Protein AF-A0A371E6B3-F1 (afdb_monomer)

Foldseek 3Di:
DLVVVVVQVVVCVVCVVVVNDDPAAAEAEDQDPVVVVCLQPVPDPDPDPVVVVSSVVSVVCVVVNNYDYDYDHDDD

Sequence (76 aa):
MAHGICEGLWMKIILDNLKVKYTSPIKLFYDNNSTISIAHNPIQHDKTKHIEIDRHFIKEKLNNGLVVTSHVPTRL

Radius of gyration: 13.92 Å; Cα contacts (8 Å, |Δi|>4): 67; chains: 1; bounding box: 41×20×35 Å

Nearest PDB structures (foldseek):
  6umr-assembly1_A  TM=6.849E-01  e=1.405E+00  Homo sapiens
  2ehg-assembly1_A  TM=5.828E-01  e=1.857E+00  Sulfurisphaera tokodaii str. 7
  3aly-assembly1_A  TM=4.606E-01  e=8.039E-01  Sulfurisphaera tokodaii str. 7
  2q6t-assembly3_C  TM=3.895E-01  e=4.000E+00  Thermus aquaticus

pLDDT: mean 82.8, std 10.07, range [5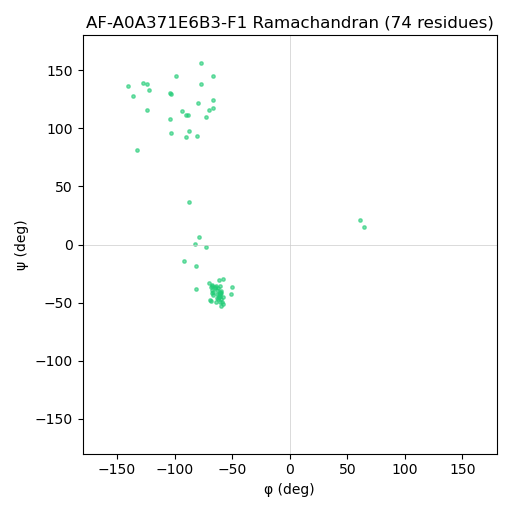6.69, 96.0]

Mean predicted aligned error: 6.45 Å

Secondary structure (DSSP, 8-state):
-HHHHHHHHHHHHHHHHTT----SPEEEEES-HHHHHHHHS-------HHHHHHHHHHHHHHHTTSEEEEE-----

Solvent-accessible surface area (backbone atoms only — not comparable to full-atom values): 4646 Å² total; per-residue (Å²): 107,58,63,62,52,51,52,51,51,50,50,52,53,52,34,48,76,70,71,42,88,78,86,70,54,46,76,47,78,38,66,50,64,64,64,55,47,42,60,79,57,69,85,70,93,71,87,52,68,69,59,55,51,44,50,52,52,46,41,49,38,44,73,71,50,51,36,44,80,43,82,43,84,78,85,127

Organism: Mucuna pruriens (NCBI:txid157652)

Structure (mmCIF, N/CA/C/O backbone):
data_AF-A0A371E6B3-F1
#
_entry.id   AF-A0A371E6B3-F1
#
loop_
_atom_site.group_PDB
_atom_site.id
_atom_site.type_symbol
_atom_site.label_atom_id
_atom_site.label_alt_id
_atom_site.label_comp_id
_atom_site.label_asym_id
_atom_site.label_entity_id
_atom_site.label_seq_id
_atom_site.pdbx_PDB_ins_code
_atom_site.Cartn_x
_atom_site.Cartn_y
_atom_site.Cartn_z
_atom_site.occupancy
_atom_site.B_iso_or_equiv
_atom_site.auth_seq_id
_atom_site.auth_comp_id
_atom_site.auth_asym_id
_atom_site.auth_atom_id
_atom_site.pdbx_PDB_model_num
ATOM 1 N N . MET A 1 1 ? 8.494 4.398 -8.481 1.00 83.12 1 MET A N 1
ATOM 2 C CA . MET A 1 1 ? 7.714 3.591 -7.515 1.00 83.12 1 MET A CA 1
ATOM 3 C C . MET A 1 1 ? 7.489 4.298 -6.182 1.00 83.12 1 MET A C 1
ATOM 5 O O . MET A 1 1 ? 6.336 4.390 -5.788 1.00 83.12 1 MET A O 1
ATOM 9 N N . ALA A 1 2 ? 8.528 4.821 -5.510 1.00 85.75 2 ALA A N 1
ATOM 10 C CA . ALA A 1 2 ? 8.369 5.560 -4.245 1.00 85.75 2 ALA A CA 1
ATOM 11 C C . ALA A 1 2 ? 7.311 6.679 -4.331 1.00 85.75 2 ALA A C 1
ATOM 13 O O . ALA A 1 2 ? 6.450 6.775 -3.461 1.00 85.75 2 ALA A O 1
ATOM 14 N N . HIS A 1 3 ? 7.311 7.443 -5.431 1.00 87.12 3 HIS A N 1
ATOM 15 C CA . HIS A 1 3 ? 6.309 8.482 -5.684 1.00 87.12 3 HIS A CA 1
ATOM 16 C C . HIS A 1 3 ? 4.871 7.936 -5.734 1.00 87.12 3 HIS A C 1
ATOM 18 O O . HIS A 1 3 ? 4.044 8.365 -4.940 1.00 87.12 3 HIS A O 1
ATOM 24 N N . GLY A 1 4 ? 4.595 6.912 -6.552 1.00 88.75 4 GLY A N 1
ATOM 25 C CA . GLY A 1 4 ? 3.255 6.310 -6.629 1.00 88.75 4 GLY A CA 1
ATOM 26 C C . GLY A 1 4 ? 2.773 5.695 -5.306 1.00 88.75 4 GLY A C 1
ATOM 27 O O . GLY A 1 4 ? 1.583 5.724 -5.000 1.00 88.75 4 GLY A O 1
ATOM 28 N N . ILE A 1 5 ? 3.689 5.185 -4.470 1.00 90.44 5 ILE A N 1
ATOM 29 C CA . ILE A 1 5 ? 3.366 4.756 -3.098 1.00 90.44 5 ILE A CA 1
ATOM 30 C C . ILE A 1 5 ? 2.966 5.956 -2.229 1.00 90.44 5 ILE A C 1
ATOM 32 O O . ILE A 1 5 ? 2.002 5.864 -1.469 1.00 90.44 5 ILE A O 1
ATOM 36 N N . CYS A 1 6 ? 3.691 7.071 -2.338 1.00 90.75 6 CYS A N 1
ATOM 37 C CA . CYS A 1 6 ? 3.392 8.304 -1.613 1.00 90.75 6 CYS A CA 1
ATOM 38 C C . CYS A 1 6 ? 2.017 8.863 -2.005 1.00 90.75 6 CYS A C 1
ATOM 40 O O . CYS A 1 6 ? 1.206 9.148 -1.127 1.00 90.75 6 CYS A O 1
ATOM 42 N N . GLU A 1 7 ? 1.716 8.932 -3.303 1.00 92.25 7 GLU A N 1
ATOM 43 C CA . GLU A 1 7 ? 0.414 9.372 -3.815 1.00 92.25 7 GLU A CA 1
ATOM 44 C C . GLU A 1 7 ? -0.725 8.467 -3.326 1.00 92.25 7 GLU A C 1
ATOM 46 O O . GLU A 1 7 ? -1.745 8.954 -2.839 1.00 92.25 7 GLU A O 1
ATOM 51 N N . GLY A 1 8 ? -0.537 7.143 -3.361 1.00 91.50 8 GLY A N 1
ATOM 52 C CA . GLY A 1 8 ? -1.523 6.197 -2.836 1.00 91.50 8 GLY A CA 1
ATOM 53 C C . GLY A 1 8 ? -1.763 6.346 -1.328 1.00 91.50 8 GLY A C 1
ATOM 54 O O . GLY A 1 8 ? -2.901 6.243 -0.862 1.00 91.50 8 GLY A O 1
ATOM 55 N N . LEU A 1 9 ? -0.712 6.628 -0.552 1.00 91.25 9 LEU A N 1
ATOM 56 C CA . LEU A 1 9 ? -0.836 6.898 0.882 1.00 91.25 9 LEU A CA 1
ATOM 57 C C . LEU A 1 9 ? -1.586 8.211 1.137 1.00 91.25 9 LEU A C 1
ATOM 59 O O . LEU A 1 9 ? -2.462 8.256 2.000 1.00 91.25 9 LEU A O 1
ATOM 63 N N . TRP A 1 10 ? -1.290 9.245 0.351 1.00 93.12 10 TRP A N 1
ATOM 64 C CA . TRP A 1 10 ? -2.018 10.512 0.365 1.00 93.12 10 TRP A CA 1
ATOM 65 C C . TRP A 1 10 ? -3.506 10.318 0.076 1.00 93.12 10 TRP A C 1
ATOM 67 O O . TRP A 1 10 ? -4.342 10.821 0.825 1.00 93.12 10 TRP A O 1
ATOM 77 N N . MET A 1 11 ? -3.859 9.519 -0.934 1.00 92.12 11 MET A N 1
ATOM 78 C CA . MET A 1 11 ? -5.258 9.184 -1.212 1.00 92.12 11 MET A CA 1
ATOM 79 C C . MET A 1 11 ? -5.927 8.478 -0.029 1.00 92.12 11 MET A C 1
ATOM 81 O O . MET A 1 11 ? -7.050 8.826 0.327 1.00 92.12 11 MET A O 1
ATOM 85 N N . LYS A 1 12 ? -5.241 7.536 0.633 1.00 90.25 12 LYS A N 1
ATOM 86 C CA . LYS A 1 12 ? -5.770 6.863 1.831 1.00 90.25 12 LYS A CA 1
ATOM 87 C C . LYS A 1 12 ? -6.054 7.856 2.964 1.00 90.25 12 LYS A C 1
ATOM 89 O O . LYS A 1 12 ? -7.093 7.745 3.607 1.00 90.25 12 LYS A O 1
ATOM 94 N N . ILE A 1 13 ? -5.169 8.833 3.180 1.00 91.81 13 ILE A N 1
ATOM 95 C CA . ILE A 1 13 ? -5.362 9.903 4.172 1.00 91.81 13 ILE A CA 1
ATOM 96 C C . ILE A 1 13 ? -6.576 10.764 3.808 1.00 91.81 13 ILE A C 1
ATOM 98 O O . ILE A 1 13 ? -7.406 11.050 4.667 1.00 91.81 13 ILE A O 1
ATOM 102 N N . ILE A 1 14 ? -6.714 11.167 2.544 1.00 94.38 14 ILE A N 1
ATOM 103 C CA . ILE A 1 14 ? -7.860 11.968 2.088 1.00 94.38 14 ILE A CA 1
ATOM 104 C C . ILE A 1 14 ? -9.172 11.196 2.291 1.00 94.38 14 ILE A C 1
ATOM 106 O O . ILE A 1 14 ? -10.130 11.748 2.827 1.00 94.38 14 ILE A O 1
ATOM 110 N N . LEU A 1 15 ? -9.210 9.911 1.929 1.00 93.25 15 LEU A N 1
ATOM 111 C CA . LEU A 1 15 ? -10.382 9.054 2.134 1.00 93.25 15 LEU A CA 1
ATOM 112 C C . LEU A 1 15 ? -10.753 8.923 3.618 1.00 93.25 15 LEU A C 1
ATOM 114 O O . LEU A 1 15 ? -11.931 9.022 3.959 1.00 93.25 15 LEU A O 1
ATOM 118 N N . ASP A 1 16 ? -9.766 8.769 4.503 1.00 92.00 16 ASP A N 1
ATOM 119 C CA . ASP A 1 16 ? -9.993 8.712 5.952 1.00 92.00 16 ASP A CA 1
ATOM 120 C C . ASP A 1 16 ? -10.590 10.021 6.498 1.00 92.00 16 ASP A C 1
ATOM 122 O O . ASP A 1 16 ? -11.573 10.000 7.246 1.00 92.00 16 ASP A O 1
ATOM 126 N N . ASN A 1 17 ? -10.081 11.169 6.036 1.00 94.44 17 ASN A N 1
ATOM 127 C CA . ASN A 1 17 ? -10.636 12.484 6.370 1.00 94.44 17 ASN A CA 1
ATOM 128 C C . ASN A 1 17 ? -12.094 12.632 5.911 1.00 94.44 17 ASN A C 1
ATOM 130 O O . ASN A 1 17 ? -12.912 13.217 6.621 1.00 94.44 17 ASN A O 1
ATOM 134 N N . LEU A 1 18 ? -12.443 12.038 4.767 1.00 96.00 18 LEU A N 1
ATOM 135 C CA . LEU A 1 18 ? -13.813 11.968 4.249 1.00 96.00 18 LEU A CA 1
ATOM 136 C C . LEU A 1 18 ? -14.677 10.890 4.931 1.00 96.00 18 LEU A C 1
ATOM 138 O O . LEU A 1 18 ? -15.806 10.655 4.509 1.00 96.00 18 LEU A O 1
ATOM 142 N N . LYS A 1 19 ? -14.174 10.228 5.984 1.00 93.75 19 LYS A N 1
ATOM 143 C CA . LYS A 1 19 ? -14.830 9.118 6.700 1.00 93.75 19 LYS A CA 1
ATOM 144 C C . LYS A 1 19 ? -15.107 7.887 5.827 1.00 93.75 19 LYS A C 1
ATOM 146 O O . LYS A 1 19 ? -15.917 7.035 6.195 1.00 93.75 19 LYS A O 1
ATOM 151 N N . VAL A 1 20 ? -14.392 7.741 4.712 1.00 93.69 20 VAL A N 1
ATOM 152 C CA . VAL A 1 20 ? -14.441 6.559 3.848 1.00 93.69 20 VAL A CA 1
ATOM 153 C C . VAL A 1 20 ? -13.382 5.562 4.310 1.00 93.69 20 VAL A C 1
ATOM 155 O O . VAL A 1 20 ? -12.180 5.777 4.160 1.00 93.69 20 VAL A O 1
ATOM 158 N N . LYS A 1 21 ? -13.821 4.427 4.863 1.00 85.88 21 LYS A N 1
ATOM 159 C CA . LYS A 1 21 ? -12.904 3.368 5.303 1.00 85.88 21 LYS A CA 1
ATOM 160 C C . LYS A 1 21 ? -12.304 2.635 4.103 1.00 85.88 21 LYS A C 1
ATOM 162 O O . LYS A 1 21 ? -12.979 1.835 3.462 1.00 85.88 21 LYS A O 1
ATOM 167 N N . TYR A 1 22 ? -11.010 2.838 3.862 1.00 86.69 22 TYR A N 1
ATOM 168 C CA . TYR A 1 22 ? -10.232 2.041 2.913 1.00 86.69 22 TYR A CA 1
ATOM 169 C C . TYR A 1 22 ? -9.344 1.031 3.654 1.00 86.69 22 TYR A C 1
ATOM 171 O O . TYR A 1 22 ? -8.252 1.360 4.130 1.00 86.69 22 TYR A O 1
ATOM 179 N N . THR A 1 23 ? -9.828 -0.205 3.781 1.00 85.69 23 THR A N 1
ATOM 180 C CA . THR A 1 23 ? -9.159 -1.300 4.514 1.00 85.69 23 THR A CA 1
ATOM 181 C C . THR A 1 23 ? -8.259 -2.163 3.636 1.00 85.69 23 THR A C 1
ATOM 183 O O . THR A 1 23 ? -7.441 -2.916 4.155 1.00 85.69 23 THR A O 1
ATOM 186 N N . SER A 1 24 ? -8.393 -2.051 2.316 1.00 89.00 24 SER A N 1
ATOM 187 C CA . SER A 1 24 ? -7.595 -2.822 1.366 1.00 89.00 24 SER A CA 1
ATOM 188 C C . SER A 1 24 ? -6.176 -2.258 1.219 1.00 89.00 24 SER A C 1
ATOM 190 O O . SER A 1 24 ? -5.945 -1.074 1.493 1.00 89.00 24 SER A O 1
ATOM 192 N N . PRO A 1 25 ? -5.210 -3.087 0.795 1.00 89.62 25 PRO A N 1
ATOM 193 C CA . PRO A 1 25 ? -3.891 -2.612 0.408 1.00 89.62 25 PRO A CA 1
ATOM 194 C C . PRO A 1 25 ? -3.969 -1.751 -0.857 1.00 89.62 25 PRO A C 1
ATOM 196 O O . PRO A 1 25 ? -4.766 -2.020 -1.757 1.00 89.62 25 PRO A O 1
ATOM 199 N N . ILE A 1 26 ? -3.123 -0.724 -0.937 1.00 91.12 26 ILE A N 1
ATOM 200 C CA . ILE A 1 26 ? -3.024 0.156 -2.105 1.00 91.12 26 ILE A CA 1
ATOM 201 C C . ILE A 1 26 ? -2.475 -0.668 -3.268 1.00 91.12 26 ILE A C 1
ATOM 203 O O . ILE A 1 26 ? -1.346 -1.157 -3.210 1.00 91.12 26 ILE A O 1
ATOM 207 N N . LYS A 1 27 ? -3.260 -0.818 -4.333 1.00 90.12 27 LYS A N 1
ATOM 208 C CA . LYS A 1 27 ? -2.843 -1.566 -5.519 1.00 90.12 27 LYS A CA 1
ATOM 209 C C . LYS A 1 27 ? -2.235 -0.626 -6.550 1.00 90.12 27 LYS A C 1
ATOM 211 O O . LYS A 1 27 ? -2.927 0.236 -7.081 1.00 90.12 27 LYS A O 1
ATOM 216 N N . LEU A 1 28 ? -0.946 -0.800 -6.827 1.00 88.94 28 LEU A N 1
ATOM 217 C CA . LEU A 1 28 ? -0.229 -0.053 -7.856 1.00 88.94 28 LEU A CA 1
ATOM 218 C C . LEU A 1 28 ? -0.027 -0.923 -9.091 1.00 88.94 28 LEU A C 1
ATOM 220 O O . LEU A 1 28 ? 0.479 -2.044 -9.003 1.00 88.94 28 LEU A O 1
ATOM 224 N N . PHE A 1 29 ? -0.392 -0.380 -10.245 1.00 86.88 29 PHE A N 1
ATOM 225 C CA . PHE A 1 29 ? -0.246 -1.043 -11.530 1.00 86.88 29 PHE A CA 1
ATOM 226 C C . PHE A 1 29 ? 0.937 -0.445 -12.282 1.00 86.88 29 PHE A C 1
ATOM 228 O O . PHE A 1 29 ? 1.046 0.774 -12.394 1.00 86.88 29 PHE A O 1
ATOM 235 N N . TYR A 1 30 ? 1.820 -1.307 -12.777 1.00 84.81 30 TYR A N 1
ATOM 236 C CA . TYR A 1 30 ? 2.953 -0.915 -13.609 1.00 84.81 30 TYR A CA 1
ATOM 237 C C . TYR A 1 30 ? 2.935 -1.739 -14.890 1.00 84.81 30 TYR A C 1
ATOM 239 O O . TYR A 1 30 ? 2.687 -2.943 -14.858 1.00 84.81 30 TYR A O 1
ATOM 247 N N . ASP A 1 31 ? 3.225 -1.095 -16.007 1.00 82.75 31 ASP A N 1
ATOM 248 C CA . ASP A 1 31 ? 3.395 -1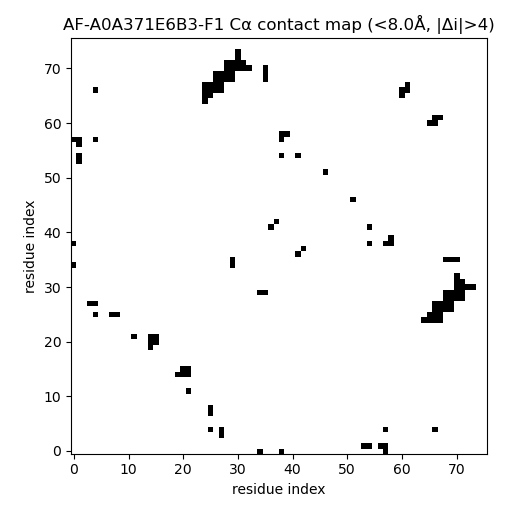.734 -17.310 1.00 82.75 31 ASP A CA 1
ATOM 249 C C . ASP A 1 31 ? 4.780 -2.354 -17.504 1.00 82.75 31 ASP A C 1
ATOM 251 O O . ASP A 1 31 ? 4.989 -3.226 -18.344 1.00 82.75 31 ASP A O 1
ATOM 255 N N . ASN A 1 32 ? 5.737 -1.923 -16.689 1.00 80.69 32 ASN A N 1
ATOM 256 C CA . ASN A 1 32 ? 7.112 -2.354 -16.780 1.00 80.69 32 ASN A CA 1
ATOM 257 C C . ASN A 1 32 ? 7.476 -3.367 -15.683 1.00 80.69 32 ASN A C 1
ATOM 259 O O . ASN A 1 32 ? 7.691 -3.015 -14.517 1.00 80.69 32 ASN A O 1
ATOM 263 N N . ASN A 1 33 ? 7.655 -4.629 -16.083 1.00 76.94 33 ASN A N 1
ATOM 264 C CA . ASN A 1 33 ? 8.139 -5.697 -15.205 1.00 76.94 33 ASN A CA 1
ATOM 265 C C . ASN A 1 33 ? 9.5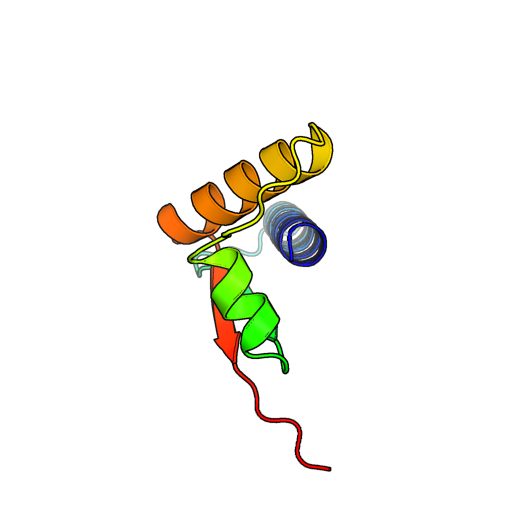08 -5.403 -14.573 1.00 76.94 33 ASN A C 1
ATOM 267 O O . ASN A 1 33 ? 9.755 -5.839 -13.448 1.00 76.94 33 ASN A O 1
ATOM 271 N N . SER A 1 34 ? 10.392 -4.641 -15.232 1.00 76.00 34 SER A N 1
ATOM 272 C CA . SER A 1 34 ? 11.695 -4.309 -14.641 1.00 76.00 34 SER A CA 1
ATOM 273 C C . SER A 1 34 ? 11.546 -3.385 -13.434 1.00 76.00 34 SER A C 1
ATOM 275 O O . SER A 1 34 ? 12.227 -3.577 -12.432 1.00 76.00 34 SER A O 1
ATOM 277 N N . THR A 1 35 ? 10.578 -2.465 -13.458 1.00 76.44 35 THR A N 1
ATOM 278 C CA . THR A 1 35 ? 10.285 -1.573 -12.323 1.00 76.44 35 THR A CA 1
ATOM 279 C C . THR A 1 35 ? 9.775 -2.358 -11.112 1.00 76.44 35 THR A C 1
ATOM 281 O O . THR A 1 35 ? 10.155 -2.062 -9.979 1.00 76.44 35 THR A O 1
ATOM 284 N N . ILE A 1 36 ? 8.968 -3.399 -11.343 1.00 78.75 36 ILE A N 1
ATOM 285 C CA . ILE A 1 36 ? 8.501 -4.314 -10.292 1.00 78.75 36 ILE A CA 1
ATOM 286 C C . ILE A 1 36 ? 9.677 -5.144 -9.754 1.00 78.75 36 ILE A C 1
ATOM 288 O O . ILE A 1 36 ? 9.900 -5.187 -8.546 1.00 78.75 36 ILE A O 1
ATOM 292 N N . SER A 1 37 ? 10.479 -5.748 -10.635 1.00 75.25 37 SER A N 1
ATOM 293 C CA . SER A 1 37 ? 11.627 -6.572 -10.239 1.00 75.25 37 SER A CA 1
ATOM 294 C C . SER A 1 37 ? 12.666 -5.790 -9.431 1.00 75.25 37 SER A C 1
ATOM 296 O O . SER A 1 37 ? 13.159 -6.298 -8.426 1.00 75.25 37 SER A O 1
ATOM 298 N N . ILE A 1 38 ? 12.980 -4.554 -9.831 1.00 75.00 38 ILE A N 1
ATOM 299 C CA . ILE A 1 38 ? 13.931 -3.684 -9.121 1.00 75.00 38 ILE A CA 1
ATOM 300 C C . ILE A 1 38 ? 13.413 -3.345 -7.719 1.00 75.00 38 ILE A C 1
ATOM 302 O O . ILE A 1 38 ? 14.198 -3.277 -6.780 1.00 75.00 38 ILE A O 1
ATOM 306 N N . ALA A 1 39 ? 12.102 -3.180 -7.538 1.00 75.00 39 ALA A N 1
ATOM 307 C CA . ALA A 1 39 ? 11.526 -2.911 -6.225 1.00 75.00 39 ALA A CA 1
ATOM 308 C C . ALA A 1 39 ? 11.621 -4.105 -5.261 1.00 75.00 39 ALA A C 1
ATOM 310 O O . ALA A 1 39 ? 11.853 -3.912 -4.067 1.00 75.00 39 ALA A O 1
ATOM 311 N N . HIS A 1 40 ? 11.468 -5.332 -5.770 1.00 74.81 40 HIS A N 1
ATOM 312 C CA . HIS A 1 40 ? 11.562 -6.552 -4.961 1.00 74.81 40 HIS A CA 1
ATOM 313 C C . HIS A 1 40 ? 13.007 -6.998 -4.712 1.00 74.81 40 HIS A C 1
ATOM 315 O O . HIS A 1 40 ? 13.330 -7.444 -3.610 1.00 74.81 40 HIS A O 1
ATOM 321 N N . ASN A 1 41 ? 13.883 -6.857 -5.708 1.00 74.56 41 ASN A N 1
ATOM 322 C CA . ASN A 1 41 ? 15.300 -7.188 -5.606 1.00 74.56 41 ASN A CA 1
ATOM 323 C C . ASN A 1 41 ? 16.162 -6.044 -6.164 1.00 74.56 41 ASN A C 1
ATOM 325 O O . ASN A 1 41 ? 16.615 -6.098 -7.311 1.00 74.56 41 ASN A O 1
ATOM 329 N N . PRO A 1 42 ? 16.397 -4.993 -5.365 1.00 61.94 42 PRO A N 1
ATOM 330 C CA . PRO A 1 42 ? 17.126 -3.828 -5.825 1.00 61.94 42 PRO A CA 1
ATOM 331 C C . PRO A 1 42 ? 18.615 -4.160 -5.760 1.00 61.94 42 PRO A C 1
ATOM 333 O O . PRO A 1 42 ? 19.237 -4.033 -4.698 1.00 61.94 42 PRO A O 1
ATOM 336 N N . ILE A 1 43 ? 19.157 -4.644 -6.879 1.00 58.81 43 ILE A N 1
ATOM 337 C CA . ILE A 1 43 ? 20.593 -4.776 -7.121 1.00 58.81 43 ILE A CA 1
ATOM 338 C C . ILE A 1 43 ? 21.045 -3.463 -7.762 1.00 58.81 43 ILE A C 1
ATOM 340 O O . ILE A 1 43 ? 20.964 -3.289 -8.974 1.00 58.81 43 ILE A O 1
ATOM 344 N N . GLN A 1 44 ? 21.488 -2.511 -6.945 1.00 59.91 44 GLN A N 1
ATOM 345 C CA . GLN A 1 44 ? 22.197 -1.326 -7.422 1.00 59.91 44 GLN A CA 1
ATOM 346 C C . GLN A 1 44 ? 23.396 -1.068 -6.508 1.00 59.91 44 GLN A C 1
ATOM 348 O O . GLN A 1 44 ? 23.263 -1.030 -5.289 1.00 59.91 44 GLN A O 1
ATOM 353 N N . HIS A 1 45 ? 24.573 -0.924 -7.118 1.00 56.69 45 HIS A N 1
ATOM 354 C CA . HIS A 1 45 ? 25.848 -0.647 -6.447 1.00 56.69 45 HIS A CA 1
ATOM 355 C C . HIS A 1 45 ? 26.054 0.848 -6.128 1.00 56.69 45 HIS A C 1
ATOM 357 O O . HIS A 1 45 ? 27.088 1.218 -5.571 1.00 56.69 45 HIS A O 1
ATOM 363 N N . ASP A 1 46 ? 25.088 1.702 -6.476 1.00 57.38 46 ASP A N 1
ATOM 364 C CA . ASP A 1 46 ? 25.196 3.155 -6.357 1.00 57.38 46 ASP A CA 1
ATOM 365 C C . ASP A 1 46 ? 24.733 3.639 -4.971 1.00 57.38 46 ASP A C 1
ATOM 367 O O . ASP A 1 46 ? 23.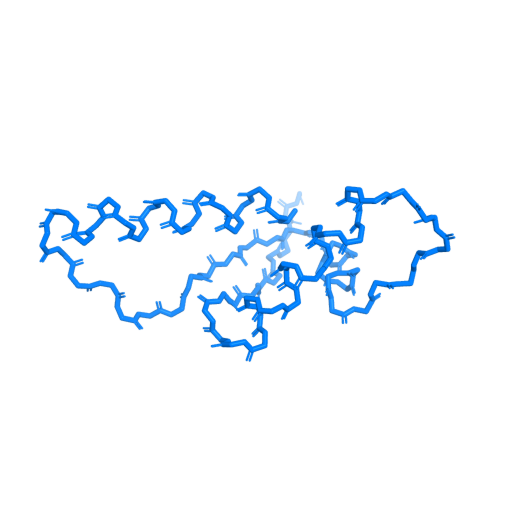564 3.520 -4.604 1.00 57.38 46 ASP A O 1
ATOM 371 N N . LYS A 1 47 ? 25.680 4.139 -4.167 1.00 60.41 47 LYS A N 1
ATOM 372 C CA . LYS A 1 47 ? 25.514 4.511 -2.746 1.00 60.41 47 LYS A CA 1
ATOM 373 C C . LYS A 1 47 ? 25.030 5.953 -2.548 1.00 60.41 47 LYS A C 1
ATOM 375 O O . LYS A 1 47 ? 25.474 6.643 -1.627 1.00 60.41 47 LYS A O 1
ATOM 380 N N . THR A 1 48 ? 24.158 6.463 -3.407 1.00 71.00 48 THR A N 1
ATOM 381 C CA . THR A 1 48 ? 23.569 7.788 -3.185 1.00 71.00 48 THR A CA 1
ATOM 382 C C . THR A 1 48 ? 22.435 7.681 -2.157 1.00 71.00 48 THR A C 1
ATOM 384 O O . THR A 1 48 ? 21.483 6.922 -2.325 1.00 71.00 48 THR A O 1
ATOM 387 N N . LYS A 1 49 ? 22.538 8.432 -1.047 1.00 71.81 49 LYS A N 1
ATOM 388 C CA . LYS A 1 49 ? 21.657 8.302 0.140 1.00 71.81 49 LYS A CA 1
ATOM 389 C C . LYS A 1 49 ? 20.155 8.314 -0.179 1.00 71.81 49 LYS A C 1
ATOM 391 O O . LYS A 1 49 ? 19.398 7.592 0.457 1.00 71.81 49 LYS A O 1
ATOM 396 N N . HIS A 1 50 ? 19.724 9.112 -1.156 1.00 72.06 50 HIS A N 1
ATOM 397 C CA . HIS A 1 50 ? 18.314 9.200 -1.553 1.00 72.06 50 HIS A CA 1
ATOM 398 C C . HIS A 1 50 ? 17.780 7.872 -2.112 1.00 72.06 50 HIS A C 1
ATOM 400 O O . HIS A 1 50 ? 16.665 7.469 -1.794 1.0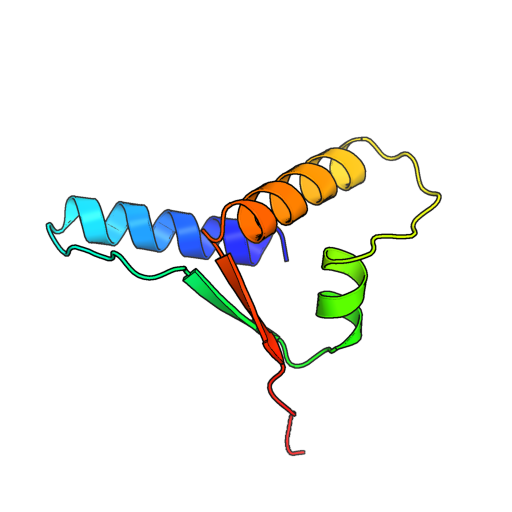0 72.06 50 HIS A O 1
ATOM 406 N N . ILE A 1 51 ? 18.595 7.159 -2.896 1.00 73.12 51 ILE A N 1
ATOM 407 C CA . ILE A 1 51 ? 18.221 5.874 -3.499 1.00 73.12 51 ILE A CA 1
ATOM 408 C C . ILE A 1 51 ? 18.062 4.804 -2.414 1.00 73.12 51 ILE A C 1
ATOM 410 O O . ILE A 1 51 ? 17.129 4.004 -2.457 1.00 73.12 51 ILE A O 1
ATOM 414 N N . GLU A 1 52 ? 18.936 4.808 -1.405 1.00 74.94 52 GLU A N 1
ATOM 415 C CA . GLU A 1 52 ? 18.860 3.865 -0.285 1.00 74.94 52 GLU A CA 1
ATOM 416 C C . GLU A 1 52 ? 17.614 4.092 0.587 1.00 74.94 52 GLU A C 1
ATOM 418 O O . GLU A 1 52 ? 16.942 3.128 0.967 1.00 74.94 52 GLU A O 1
ATOM 423 N N . ILE A 1 53 ? 17.265 5.356 0.848 1.00 80.12 53 ILE A N 1
ATOM 424 C CA . ILE A 1 53 ? 16.062 5.728 1.606 1.00 80.12 53 ILE A CA 1
ATOM 425 C C . ILE A 1 53 ? 14.800 5.289 0.857 1.00 80.12 53 ILE A C 1
ATOM 427 O O . ILE A 1 53 ? 13.956 4.600 1.435 1.00 80.12 53 ILE A O 1
ATOM 431 N N . ASP A 1 54 ? 14.693 5.612 -0.435 1.00 82.25 54 ASP A N 1
ATOM 432 C CA . ASP A 1 54 ? 13.555 5.201 -1.263 1.00 82.25 54 ASP A CA 1
ATOM 433 C C . ASP A 1 54 ? 13.426 3.678 -1.331 1.00 82.25 54 ASP A C 1
ATOM 435 O O . ASP A 1 54 ? 12.326 3.131 -1.242 1.00 82.25 54 ASP A O 1
ATOM 439 N N . ARG A 1 55 ? 14.554 2.969 -1.438 1.00 82.00 55 ARG A N 1
ATOM 440 C CA . ARG A 1 55 ? 14.603 1.504 -1.445 1.00 82.00 55 ARG A CA 1
ATOM 441 C C . ARG A 1 55 ? 14.053 0.918 -0.150 1.00 82.00 55 ARG A C 1
ATOM 443 O O . ARG A 1 55 ? 13.224 0.007 -0.200 1.00 82.00 55 ARG A O 1
ATOM 450 N N . HIS A 1 56 ? 14.515 1.413 0.999 1.00 84.50 56 HIS A N 1
ATOM 451 C CA . HIS A 1 56 ? 14.031 0.952 2.297 1.00 84.50 56 HIS A CA 1
ATOM 452 C C . HIS A 1 56 ? 12.534 1.235 2.448 1.00 84.50 56 HIS A C 1
ATOM 454 O O . HIS A 1 56 ? 11.773 0.344 2.823 1.00 84.50 56 HIS A O 1
ATOM 460 N N . PHE A 1 57 ? 12.101 2.439 2.073 1.00 87.44 57 PHE A N 1
ATOM 461 C CA . PHE A 1 57 ? 10.702 2.850 2.108 1.00 87.44 57 PHE A CA 1
ATOM 462 C C . PHE A 1 57 ? 9.803 1.942 1.257 1.00 87.44 57 PHE A C 1
ATOM 464 O O . PHE A 1 57 ? 8.816 1.407 1.762 1.00 87.44 57 PHE A O 1
ATOM 471 N N . ILE A 1 58 ? 10.156 1.710 -0.013 1.00 88.00 58 ILE A N 1
ATOM 472 C CA . ILE A 1 58 ? 9.391 0.842 -0.922 1.00 88.00 58 ILE A CA 1
ATOM 473 C C . ILE A 1 58 ? 9.300 -0.577 -0.349 1.00 88.00 58 ILE A C 1
ATOM 475 O O . ILE A 1 58 ? 8.207 -1.139 -0.257 1.00 88.00 58 ILE A O 1
ATOM 479 N N . LYS A 1 59 ? 10.437 -1.147 0.068 1.00 87.81 59 LYS A N 1
ATOM 480 C CA . LYS A 1 59 ? 10.502 -2.516 0.589 1.00 87.81 59 LYS A CA 1
ATOM 481 C C . LYS A 1 59 ? 9.661 -2.685 1.853 1.00 87.81 59 LYS A C 1
ATOM 483 O O . LYS A 1 59 ? 8.943 -3.671 1.971 1.00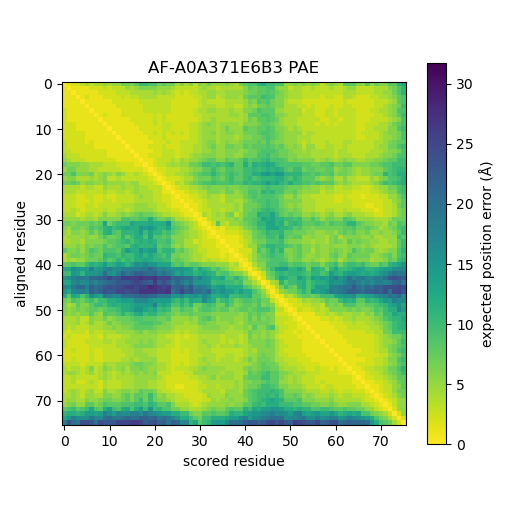 87.81 59 LYS A O 1
ATOM 488 N N . GLU A 1 60 ? 9.712 -1.722 2.769 1.00 90.75 60 GLU A N 1
ATOM 489 C CA . GLU A 1 60 ? 8.894 -1.725 3.982 1.00 90.75 60 GLU A CA 1
ATOM 490 C C . GLU A 1 60 ? 7.395 -1.725 3.648 1.00 90.75 60 GLU A C 1
ATOM 492 O O . GLU A 1 60 ? 6.644 -2.533 4.193 1.00 90.75 60 GLU A O 1
ATOM 497 N N . LYS A 1 61 ? 6.940 -0.867 2.722 1.00 90.69 61 LYS A N 1
ATOM 498 C CA . LYS A 1 61 ? 5.508 -0.785 2.380 1.00 90.69 61 LYS A CA 1
ATOM 499 C C . LYS A 1 61 ? 4.985 -2.040 1.686 1.00 90.69 61 LYS A C 1
ATOM 501 O O . LYS A 1 61 ? 3.842 -2.422 1.940 1.00 90.69 61 LYS A O 1
ATOM 506 N N . LEU A 1 62 ? 5.809 -2.679 0.857 1.00 88.31 62 LEU A N 1
ATOM 507 C CA . LEU A 1 62 ? 5.484 -3.960 0.229 1.00 88.31 62 LEU A CA 1
ATOM 508 C C . LEU A 1 62 ? 5.444 -5.094 1.265 1.00 88.31 62 LEU A C 1
ATOM 510 O O . LEU A 1 62 ? 4.473 -5.843 1.314 1.00 88.31 62 LEU A O 1
ATOM 514 N N . ASN A 1 63 ? 6.454 -5.188 2.136 1.00 89.12 63 ASN A N 1
ATOM 515 C CA . ASN A 1 63 ? 6.542 -6.237 3.160 1.00 89.12 63 ASN A CA 1
ATOM 516 C C . ASN A 1 63 ? 5.429 -6.142 4.209 1.00 89.12 63 ASN A C 1
ATOM 518 O O . ASN A 1 63 ? 4.904 -7.164 4.640 1.00 89.12 63 ASN A O 1
ATOM 522 N N . ASN A 1 64 ? 5.036 -4.925 4.589 1.00 88.81 64 ASN A N 1
ATOM 523 C CA . ASN A 1 64 ? 3.920 -4.696 5.507 1.00 88.81 64 ASN A CA 1
ATOM 524 C C . ASN A 1 64 ? 2.555 -4.970 4.854 1.00 88.81 64 ASN A C 1
ATOM 526 O O . ASN A 1 64 ? 1.524 -4.799 5.501 1.00 88.81 64 ASN A O 1
ATOM 530 N N . GLY A 1 65 ? 2.528 -5.321 3.563 1.00 87.81 65 GLY A N 1
ATOM 531 C CA . GLY A 1 65 ? 1.304 -5.537 2.803 1.00 87.81 65 GLY A CA 1
ATOM 532 C C . GLY A 1 65 ? 0.458 -4.276 2.654 1.00 87.81 65 GLY A C 1
ATOM 533 O O . GLY A 1 65 ? -0.705 -4.382 2.294 1.00 87.81 65 GLY A O 1
ATOM 534 N N . LEU A 1 66 ? 0.999 -3.083 2.931 1.00 88.50 66 LEU A N 1
ATOM 535 C CA . LEU A 1 66 ? 0.265 -1.825 2.763 1.00 88.50 66 LEU A CA 1
ATOM 536 C C . LEU A 1 66 ? 0.054 -1.513 1.280 1.00 88.50 66 LEU A C 1
ATOM 538 O O . LEU A 1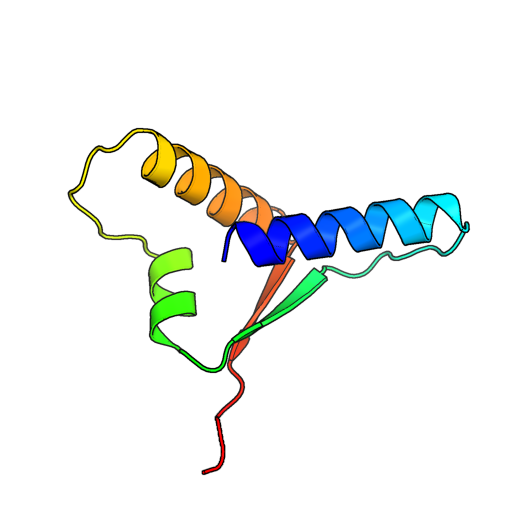 66 ? -0.959 -0.923 0.902 1.00 88.50 66 LEU A O 1
ATOM 542 N N . VAL A 1 67 ? 1.027 -1.902 0.458 1.00 90.12 67 VAL A N 1
ATOM 543 C CA . VAL A 1 67 ? 1.027 -1.726 -0.989 1.00 90.12 67 VAL A CA 1
ATOM 544 C C . VAL A 1 67 ? 1.205 -3.086 -1.645 1.00 90.12 67 VAL A C 1
ATOM 546 O O . VAL A 1 67 ? 2.053 -3.874 -1.235 1.00 90.12 67 VAL A O 1
ATOM 549 N N . VAL A 1 68 ? 0.447 -3.329 -2.707 1.00 90.81 68 VAL A N 1
ATOM 550 C CA . VAL A 1 68 ? 0.623 -4.476 -3.596 1.00 90.81 68 VAL A CA 1
ATOM 551 C C . VAL A 1 68 ? 0.858 -3.977 -5.016 1.00 90.81 68 VAL A C 1
ATOM 553 O O . VAL A 1 68 ? 0.158 -3.090 -5.502 1.00 90.81 68 VAL A O 1
ATOM 556 N N . THR A 1 69 ? 1.863 -4.524 -5.689 1.00 88.56 69 THR A N 1
ATOM 557 C CA . THR A 1 69 ? 2.175 -4.199 -7.084 1.00 88.56 69 THR A CA 1
ATOM 558 C C . THR A 1 69 ? 1.589 -5.260 -8.008 1.00 88.56 69 THR A C 1
ATOM 560 O O . THR A 1 69 ? 1.488 -6.439 -7.669 1.00 88.56 69 THR A O 1
ATOM 563 N N . SER A 1 70 ? 1.132 -4.854 -9.186 1.00 86.00 70 SER A N 1
ATOM 564 C CA . SER A 1 70 ? 0.642 -5.771 -10.214 1.00 86.00 70 SER A CA 1
ATOM 565 C C . SER A 1 70 ? 1.097 -5.304 -11.587 1.00 86.00 70 SER A C 1
ATOM 567 O O . SER A 1 70 ? 1.034 -4.116 -11.899 1.00 86.00 70 SER A O 1
ATOM 569 N N . HIS A 1 71 ? 1.562 -6.247 -12.402 1.00 85.94 71 HIS A N 1
ATOM 570 C CA . HIS A 1 71 ? 1.930 -5.970 -13.782 1.00 85.94 71 HIS A CA 1
ATOM 571 C C . HIS A 1 71 ? 0.680 -5.860 -14.660 1.00 85.94 71 HIS A C 1
ATOM 573 O O . HIS A 1 71 ? -0.228 -6.688 -14.546 1.00 85.94 71 HIS A O 1
ATOM 579 N N . VAL A 1 72 ? 0.654 -4.880 -15.560 1.00 83.31 72 VAL A N 1
ATOM 580 C CA . VAL A 1 72 ? -0.385 -4.735 -16.586 1.00 83.31 72 VAL A CA 1
ATOM 581 C C . VAL A 1 72 ? 0.283 -4.700 -17.957 1.00 83.31 72 VAL A C 1
ATOM 583 O O . VAL A 1 72 ? 1.019 -3.765 -18.233 1.00 83.31 72 VAL A O 1
ATOM 586 N N . PRO A 1 73 ? 0.050 -5.681 -18.841 1.00 78.94 73 PRO A N 1
ATOM 587 C C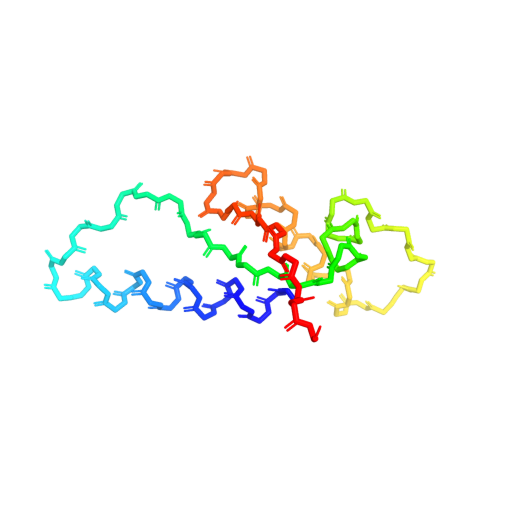A . PRO A 1 73 ? 0.661 -5.665 -20.163 1.00 78.94 73 PRO A CA 1
ATOM 588 C C . PRO A 1 73 ? 0.108 -4.504 -20.998 1.00 78.94 73 PRO A C 1
ATOM 590 O O . PRO A 1 73 ? -1.103 -4.421 -21.220 1.00 78.94 73 PRO A O 1
ATOM 593 N N . THR A 1 74 ? 0.991 -3.643 -21.504 1.00 79.06 74 THR A N 1
ATOM 594 C CA . THR A 1 74 ? 0.622 -2.636 -22.505 1.00 79.06 74 THR A CA 1
ATOM 595 C C . THR A 1 74 ? 0.316 -3.339 -23.822 1.00 79.06 74 THR A C 1
ATOM 597 O O . THR A 1 74 ? 1.183 -3.981 -24.413 1.00 79.06 74 THR A O 1
ATOM 600 N N . ARG A 1 75 ? -0.936 -3.241 -24.276 1.00 67.44 75 ARG A N 1
ATOM 601 C CA . ARG A 1 75 ? -1.330 -3.627 -25.634 1.00 67.44 75 ARG A CA 1
ATOM 602 C C . ARG A 1 75 ? -1.110 -2.410 -26.530 1.00 67.44 75 ARG A C 1
ATOM 604 O O . ARG A 1 75 ? -1.935 -1.501 -26.509 1.00 67.44 75 ARG A O 1
ATOM 611 N N . LEU A 1 76 ? 0.029 -2.375 -27.217 1.00 57.91 76 LEU A N 1
ATOM 612 C CA . LEU A 1 76 ? 0.214 -1.534 -28.402 1.00 57.91 76 LEU A CA 1
ATOM 613 C C . LEU A 1 76 ? -0.412 -2.230 -29.611 1.00 57.91 76 LEU A C 1
ATOM 615 O O . LEU A 1 76 ? -0.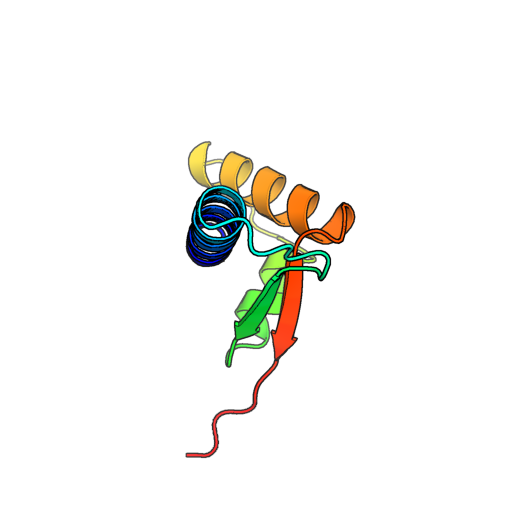293 -3.476 -29.681 1.00 57.91 76 LEU A O 1
#